Protein AF-A0A378KEF7-F1 (afdb_monomer)

Radius of gyration: 13.65 Å; Cα contacts (8 Å, |Δi|>4): 38; chains: 1; bounding box: 30×30×34 Å

InterPro domains:
  IPR000014 PAS domain [PS50112] (9-39)
  IPR000014 PAS domain [TIGR00229] (8-41)
  IPR000014 PAS domain [cd00130] (9-43)
  IPR013767 PAS fold [PF00989] (8-50)
  IPR035965 PAS domain superfamily [SSF55785] (8-42)

Secondary structure (DSSP, 8-state):
-----PPB-----HHHHHHHS--HHHHTTSBGGGGS-GGGTT-TTS--SS---

Solvent-accessible surface area (backbone atoms only — not comparable to full-atom values): 3762 Å² total; per-residue (Å²): 139,76,80,73,90,64,56,63,29,84,75,68,53,76,68,52,26,70,72,71,72,47,51,52,86,76,43,49,76,36,54,48,65,82,76,50,59,85,92,57,77,82,66,90,82,80,84,89,85,84,86,86,131

Mean predicted aligned error: 9.67 Å

Sequence (53 aa):
MMPSPCKVITSWNHSAERLFGYSAKEIIGKPSILLMPPERVYEEAIFLKRIAF

Foldseek 3Di:
DDQDPFDFAQDDDPVNCVVPVDDPVRRHRHGPVVVDDPVPSPPPPDDPDPDDD

Nearest PDB structures (foldseek):
  6yxc-assembly1_B  TM=7.621E-01  e=2.997E-01  Chloroflexus aggregans DSM 9485
  6ywh-assembly1_B  TM=7.611E-01  e=3.226E-01  Chloroflexus aggregans DSM 9485
  6ywi-assembly1_B  TM=7.612E-01  e=3.472E-0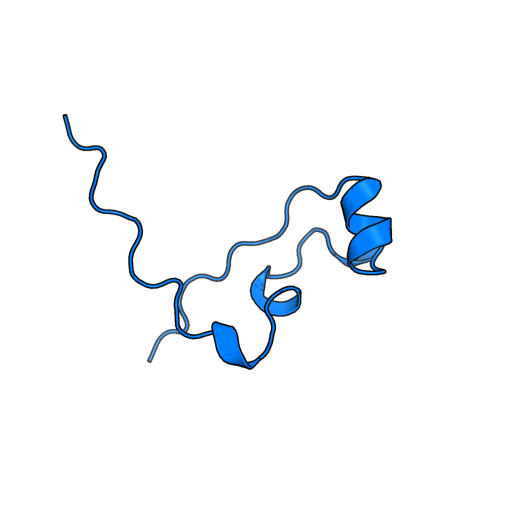1  Chloroflexus aggregans DSM 9485
  4eer-assembly1_A  TM=7.823E-01  e=4.330E-01  Arabidopsis thaliana
  8q5f-assembly1_B  TM=7.605E-01  e=5.399E-01  Arabidopsis thaliana

pLDDT: mean 76.37, std 19.63, range [41.56, 97.44]

Organism: NCBI:txid190655

Structure (mmCIF, N/CA/C/O backbone):
data_AF-A0A378KEF7-F1
#
_entry.id   AF-A0A378KEF7-F1
#
loop_
_atom_site.group_PDB
_atom_site.id
_atom_site.type_symbol
_atom_site.label_atom_id
_atom_site.label_alt_id
_atom_site.label_comp_id
_atom_site.label_asym_id
_atom_site.label_entity_id
_atom_site.label_seq_id
_atom_site.pdbx_PDB_ins_code
_atom_s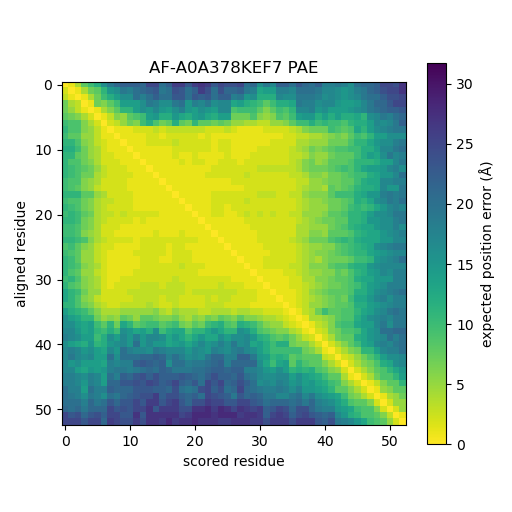ite.Cartn_x
_atom_site.Cartn_y
_atom_site.Cartn_z
_atom_site.occupancy
_atom_site.B_iso_or_equiv
_atom_site.auth_seq_id
_atom_site.auth_comp_id
_atom_site.auth_asym_id
_atom_site.auth_atom_id
_atom_site.pdbx_PDB_model_num
ATOM 1 N N . MET A 1 1 ? 8.543 -21.903 11.686 1.00 42.47 1 MET A N 1
ATOM 2 C CA . MET A 1 1 ? 8.545 -21.151 10.416 1.00 42.47 1 MET A CA 1
ATOM 3 C C . MET A 1 1 ? 7.343 -20.219 10.439 1.00 42.47 1 MET A C 1
ATOM 5 O O . MET A 1 1 ? 6.251 -20.632 10.090 1.00 42.47 1 MET A O 1
ATOM 9 N N . MET A 1 2 ? 7.514 -19.025 11.005 1.00 41.56 2 MET A N 1
ATOM 10 C CA . MET A 1 2 ? 6.483 -17.983 11.024 1.00 41.56 2 MET A CA 1
ATOM 11 C C . MET A 1 2 ? 6.818 -17.045 9.861 1.00 41.56 2 MET A C 1
ATOM 13 O O . MET A 1 2 ? 7.949 -16.554 9.846 1.00 41.56 2 MET A O 1
ATOM 17 N N . PRO A 1 3 ? 5.934 -16.820 8.873 1.00 54.25 3 PRO A N 1
ATOM 18 C CA . PRO A 1 3 ? 6.159 -15.730 7.937 1.00 54.25 3 PRO A CA 1
ATOM 19 C C . PRO A 1 3 ? 6.183 -14.432 8.749 1.00 54.25 3 PRO A C 1
ATOM 21 O O . PRO A 1 3 ? 5.343 -14.229 9.628 1.00 54.25 3 PRO A O 1
ATOM 24 N N . SER A 1 4 ? 7.193 -13.598 8.511 1.00 59.97 4 SER A N 1
ATOM 25 C CA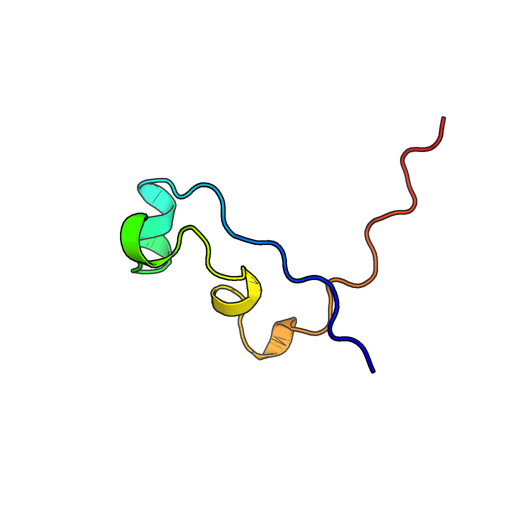 . SER A 1 4 ? 7.334 -12.271 9.112 1.00 59.97 4 SER A CA 1
ATOM 26 C C . SER A 1 4 ? 5.999 -11.514 9.081 1.00 59.97 4 SER A C 1
ATOM 28 O O . SER A 1 4 ? 5.242 -11.679 8.118 1.00 59.97 4 SER A O 1
ATOM 30 N N . PRO A 1 5 ? 5.680 -10.679 10.089 1.00 58.50 5 PRO A N 1
ATOM 31 C CA . PRO A 1 5 ? 4.458 -9.887 10.061 1.00 58.50 5 PRO A CA 1
ATOM 32 C C . PRO A 1 5 ? 4.487 -8.958 8.841 1.00 58.50 5 PRO A C 1
ATOM 34 O O . PRO A 1 5 ? 5.198 -7.955 8.822 1.00 58.50 5 PRO A O 1
ATOM 37 N N . CYS A 1 6 ? 3.734 -9.319 7.801 1.00 64.94 6 CYS A N 1
ATOM 38 C CA . CYS A 1 6 ? 3.566 -8.498 6.610 1.00 64.94 6 CYS A CA 1
ATOM 39 C C . CYS A 1 6 ? 2.784 -7.247 7.010 1.00 64.94 6 CYS A C 1
ATOM 41 O O . CYS A 1 6 ? 1.724 -7.345 7.634 1.00 64.94 6 CYS A O 1
ATOM 43 N N . LYS A 1 7 ? 3.293 -6.065 6.667 1.00 83.31 7 LYS A N 1
ATOM 44 C CA . LYS A 1 7 ? 2.618 -4.809 7.009 1.00 83.31 7 LYS A CA 1
ATOM 45 C C . LYS A 1 7 ? 1.295 -4.712 6.250 1.00 83.31 7 LYS A C 1
ATOM 47 O O . LYS A 1 7 ? 1.233 -4.987 5.056 1.00 83.31 7 LYS A O 1
ATOM 52 N N . VAL A 1 8 ? 0.231 -4.318 6.941 1.00 91.06 8 VAL A N 1
ATOM 53 C CA . VAL A 1 8 ? -1.072 -4.057 6.317 1.00 91.06 8 VAL A CA 1
ATOM 54 C C . VAL A 1 8 ? -1.059 -2.656 5.716 1.00 91.06 8 VAL A C 1
ATOM 56 O O . VAL A 1 8 ? -0.602 -1.706 6.352 1.00 91.06 8 VAL A O 1
ATOM 59 N N . ILE A 1 9 ? -1.569 -2.520 4.495 1.00 93.00 9 ILE A N 1
ATOM 60 C CA . ILE A 1 9 ? -1.699 -1.228 3.821 1.00 93.00 9 ILE A CA 1
ATOM 61 C C . ILE A 1 9 ? -2.858 -0.463 4.463 1.00 93.00 9 ILE A C 1
ATOM 63 O O . ILE A 1 9 ? -4.008 -0.891 4.394 1.00 93.00 9 ILE A O 1
ATOM 67 N N . THR A 1 10 ? -2.565 0.671 5.096 1.00 94.88 10 THR A N 1
ATOM 68 C CA . THR A 1 10 ? -3.566 1.507 5.785 1.00 94.88 10 THR A CA 1
ATOM 69 C C . THR A 1 10 ? -3.919 2.778 5.024 1.00 94.88 10 THR A C 1
ATOM 71 O O . THR A 1 10 ? -4.945 3.395 5.299 1.00 94.88 10 THR A O 1
ATOM 74 N N . SER A 1 11 ? -3.094 3.174 4.057 1.00 93.50 11 SER A N 1
ATOM 75 C CA . SER A 1 11 ? -3.326 4.342 3.218 1.00 93.50 11 SER A CA 1
ATOM 76 C C . SER A 1 11 ? -2.866 4.080 1.790 1.0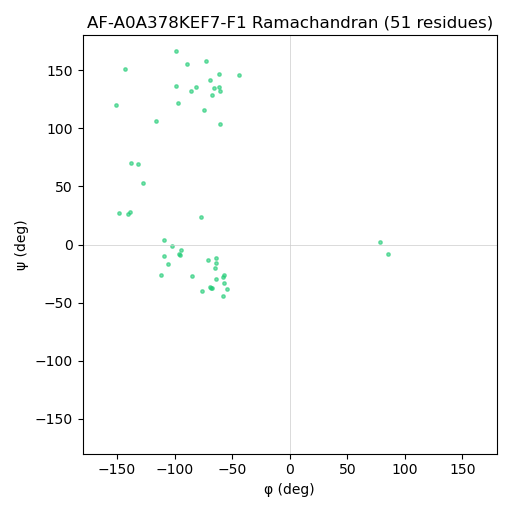0 93.50 11 SER A C 1
ATOM 78 O O . SER A 1 11 ? -1.966 3.278 1.538 1.00 93.50 11 SER A O 1
ATOM 80 N N . TRP A 1 12 ? -3.519 4.754 0.849 1.00 97.00 12 TRP A N 1
ATOM 81 C CA . TRP A 1 12 ? -3.242 4.624 -0.573 1.00 97.00 12 TRP A CA 1
ATOM 82 C C . TRP A 1 12 ? -3.586 5.938 -1.270 1.00 97.00 12 TRP A C 1
ATOM 84 O O . TRP A 1 12 ? -4.715 6.413 -1.159 1.00 97.00 12 TRP A O 1
ATOM 94 N N . ASN A 1 13 ? -2.607 6.570 -1.918 1.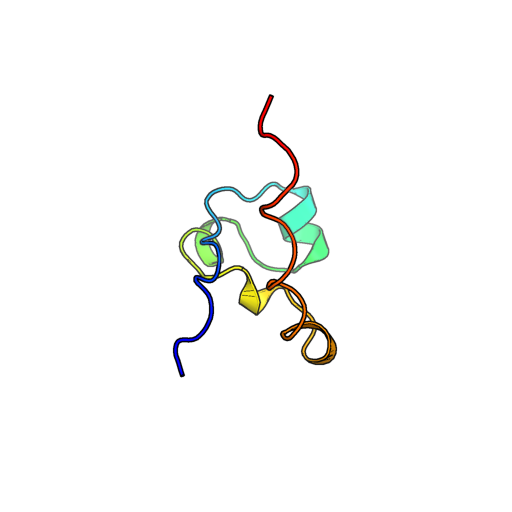00 96.38 13 ASN A N 1
ATOM 95 C CA . ASN A 1 13 ? -2.796 7.864 -2.575 1.00 96.38 13 ASN A CA 1
ATOM 96 C C . ASN A 1 13 ? -3.025 7.703 -4.087 1.00 96.38 13 ASN A C 1
ATOM 98 O O . ASN A 1 13 ? -2.748 6.654 -4.664 1.00 96.38 13 ASN A O 1
ATOM 102 N N . HIS A 1 14 ? -3.474 8.777 -4.740 1.00 97.25 14 HIS A N 1
ATOM 103 C CA . HIS A 1 14 ? -3.762 8.789 -6.182 1.00 97.25 14 HIS A CA 1
ATOM 104 C C . HIS A 1 14 ? -2.562 8.396 -7.057 1.00 97.25 14 HIS A C 1
ATOM 106 O O . HIS A 1 14 ? -2.708 7.774 -8.107 1.00 97.25 14 HIS A O 1
ATOM 112 N N . SER A 1 15 ? -1.347 8.744 -6.629 1.00 97.44 15 SER A N 1
ATOM 113 C CA . SER A 1 15 ? -0.126 8.360 -7.343 1.00 97.44 15 SER A CA 1
ATOM 114 C C . SER A 1 15 ? 0.119 6.850 -7.278 1.00 97.44 15 SER A C 1
ATOM 116 O O . SER A 1 15 ? 0.544 6.264 -8.271 1.00 97.44 15 SER A O 1
ATOM 118 N N . ALA A 1 16 ? -0.176 6.211 -6.144 1.00 94.94 16 ALA A N 1
ATOM 119 C CA . ALA A 1 16 ? -0.049 4.770 -5.959 1.00 94.94 16 ALA A CA 1
ATOM 120 C C . ALA A 1 16 ? -1.090 3.998 -6.782 1.00 94.94 16 ALA A C 1
ATOM 122 O O . ALA A 1 16 ? -0.750 2.979 -7.382 1.00 94.94 16 ALA A O 1
ATOM 123 N N . GLU A 1 17 ? -2.315 4.524 -6.906 1.00 96.50 17 GLU A N 1
ATOM 124 C CA . GLU A 1 17 ? -3.326 3.954 -7.809 1.00 96.50 17 GLU A CA 1
ATOM 125 C C . GLU A 1 17 ? -2.828 3.907 -9.253 1.00 96.50 17 GLU A C 1
ATOM 127 O O . GLU A 1 17 ? -2.934 2.881 -9.922 1.00 96.50 17 GLU A O 1
ATOM 132 N N . ARG A 1 18 ? -2.200 4.992 -9.717 1.00 95.75 18 ARG A N 1
ATOM 133 C CA . ARG A 1 18 ? -1.621 5.060 -11.065 1.00 95.75 18 ARG A CA 1
ATOM 134 C C . ARG A 1 18 ? -0.413 4.147 -11.248 1.00 95.75 18 ARG A C 1
ATOM 136 O O . ARG A 1 18 ? -0.240 3.597 -12.328 1.00 95.75 18 ARG A O 1
ATOM 143 N N . LEU A 1 19 ? 0.433 4.023 -10.226 1.00 94.25 19 LEU A N 1
ATOM 144 C CA . LEU A 1 19 ? 1.681 3.266 -10.319 1.00 94.25 19 LEU A CA 1
ATOM 145 C C . LEU A 1 19 ? 1.453 1.751 -10.280 1.00 94.25 19 LEU A C 1
ATOM 147 O O . LEU A 1 19 ? 2.121 1.017 -11.002 1.00 94.25 19 LEU A O 1
ATOM 151 N N . PHE A 1 20 ? 0.528 1.288 -9.440 1.00 91.75 20 PHE A N 1
ATOM 152 C CA . PHE A 1 20 ? 0.310 -0.139 -9.190 1.00 91.75 20 PHE A CA 1
ATOM 153 C C . PHE A 1 20 ? -1.006 -0.675 -9.771 1.00 91.75 20 PHE A C 1
ATOM 155 O O . PHE A 1 20 ? -1.215 -1.883 -9.761 1.00 91.75 20 PHE A O 1
ATOM 162 N N . GLY A 1 21 ? -1.902 0.190 -10.256 1.00 94.62 21 GLY A N 1
ATOM 163 C CA . GLY A 1 21 ? -3.149 -0.208 -10.917 1.00 94.62 21 GLY A CA 1
ATOM 164 C C . GLY A 1 21 ? -4.283 -0.647 -9.985 1.00 94.62 21 GLY A C 1
ATOM 165 O O . GLY A 1 21 ? -5.346 -1.011 -10.475 1.00 94.62 21 GLY A O 1
ATOM 166 N N . TYR A 1 22 ? -4.088 -0.596 -8.664 1.00 95.44 22 TYR A N 1
ATOM 167 C CA . TYR A 1 22 ? -5.135 -0.874 -7.676 1.00 95.44 22 TYR A CA 1
ATOM 168 C C . TYR A 1 22 ? -5.742 0.417 -7.140 1.00 95.44 22 TYR A C 1
ATOM 170 O O . TYR A 1 22 ? -4.999 1.324 -6.759 1.00 95.44 22 TYR A O 1
ATOM 178 N N . SER A 1 23 ? -7.066 0.476 -7.005 1.00 96.50 23 SER A N 1
ATOM 179 C CA . SER A 1 23 ? -7.709 1.551 -6.245 1.00 96.50 23 SER A CA 1
ATOM 180 C C . SER A 1 23 ? -7.494 1.389 -4.738 1.00 96.50 23 SER A C 1
ATOM 182 O O . SER A 1 23 ? -7.291 0.284 -4.222 1.00 96.50 23 SER A O 1
ATOM 184 N N . ALA A 1 24 ? -7.623 2.488 -3.992 1.00 95.62 24 ALA A N 1
ATOM 185 C CA . ALA A 1 24 ? -7.542 2.483 -2.534 1.00 95.62 24 ALA A CA 1
ATOM 186 C C . ALA A 1 24 ? -8.530 1.490 -1.897 1.00 95.62 24 ALA A C 1
ATOM 188 O O . ALA A 1 24 ? -8.185 0.787 -0.948 1.00 95.62 24 ALA A O 1
ATOM 189 N N . LYS A 1 25 ? -9.743 1.379 -2.459 1.00 96.88 25 LYS A N 1
ATOM 190 C CA . LYS A 1 25 ? -10.785 0.454 -1.981 1.00 96.88 25 LYS A CA 1
ATOM 191 C C . LYS A 1 25 ? -10.387 -1.013 -2.127 1.00 96.88 25 LYS A C 1
ATOM 193 O O . LYS A 1 25 ? -10.842 -1.845 -1.350 1.00 96.88 25 LYS A O 1
ATOM 198 N N . GLU A 1 26 ? -9.572 -1.334 -3.123 1.00 95.50 26 GLU A N 1
ATOM 199 C CA . GLU A 1 26 ? -9.164 -2.707 -3.404 1.00 95.50 26 GLU A CA 1
ATOM 200 C C . GLU A 1 26 ? -7.965 -3.146 -2.572 1.00 95.50 26 GLU A C 1
ATOM 202 O O . GLU A 1 26 ? -7.804 -4.347 -2.353 1.00 95.50 26 GLU A O 1
ATOM 207 N N . ILE A 1 27 ? -7.108 -2.214 -2.153 1.00 95.25 27 ILE A N 1
ATOM 208 C CA . ILE A 1 27 ? -5.791 -2.538 -1.593 1.00 95.25 27 ILE A CA 1
ATOM 209 C C . ILE A 1 27 ? -5.652 -2.216 -0.101 1.00 95.25 27 ILE A C 1
ATOM 211 O O . ILE A 1 27 ? -4.877 -2.878 0.590 1.00 95.25 27 ILE A O 1
ATOM 215 N N . ILE A 1 28 ? -6.417 -1.257 0.433 1.00 95.56 28 ILE A N 1
ATOM 216 C CA . ILE A 1 28 ? -6.419 -0.972 1.874 1.00 95.56 28 ILE A CA 1
ATOM 217 C C . ILE A 1 28 ? -6.903 -2.210 2.644 1.00 95.56 28 ILE A C 1
ATOM 219 O O . ILE A 1 28 ? -7.869 -2.867 2.261 1.00 95.56 28 ILE A O 1
ATOM 223 N N . GLY A 1 29 ? -6.212 -2.545 3.734 1.00 92.81 29 GLY A N 1
ATOM 224 C CA . GLY A 1 29 ? -6.472 -3.737 4.545 1.00 92.81 29 GLY A CA 1
ATOM 225 C C . GLY A 1 29 ? -5.784 -5.008 4.040 1.00 92.81 29 GLY A C 1
ATOM 226 O O . GLY A 1 29 ? -5.777 -6.014 4.750 1.00 92.81 29 GLY A O 1
ATOM 227 N N . LYS A 1 30 ? -5.157 -4.977 2.857 1.00 92.31 30 LYS A N 1
ATOM 228 C CA . LYS A 1 30 ? -4.369 -6.100 2.335 1.00 92.31 30 LYS A CA 1
ATOM 229 C C . LYS A 1 30 ? -2.902 -6.025 2.788 1.00 92.31 30 LYS A C 1
ATOM 231 O O . LYS A 1 30 ? -2.404 -4.940 3.102 1.00 92.31 30 LYS A O 1
ATOM 236 N N . PRO A 1 31 ? -2.189 -7.164 2.833 1.00 90.25 31 PRO A N 1
ATOM 237 C CA . PRO A 1 31 ? -0.765 -7.184 3.148 1.00 90.25 31 PRO A CA 1
ATOM 238 C C . PRO A 1 31 ? 0.072 -6.559 2.021 1.00 90.25 31 PRO A C 1
ATOM 240 O O . PRO A 1 31 ? -0.172 -6.793 0.837 1.00 90.25 31 PRO A O 1
ATOM 243 N N . SER A 1 32 ? 1.112 -5.814 2.396 1.00 87.31 32 SER A N 1
ATOM 244 C CA . SER A 1 32 ? 2.018 -5.104 1.483 1.00 87.31 32 SER A CA 1
ATOM 245 C C . SER A 1 32 ? 2.830 -6.018 0.567 1.00 87.31 32 SER A C 1
ATOM 247 O O . SER A 1 32 ? 3.349 -5.554 -0.445 1.00 87.31 32 SER A O 1
ATOM 249 N N . ILE A 1 33 ? 2.901 -7.317 0.875 1.00 85.56 33 ILE A N 1
ATOM 250 C CA . ILE A 1 33 ? 3.571 -8.331 0.050 1.00 85.56 33 ILE A CA 1
ATOM 251 C C . ILE A 1 33 ? 3.024 -8.388 -1.384 1.00 85.56 33 ILE A C 1
ATOM 253 O O . ILE A 1 33 ? 3.759 -8.727 -2.302 1.00 85.56 33 ILE A O 1
ATOM 257 N N . LEU A 1 34 ? 1.765 -7.982 -1.598 1.00 85.56 34 LEU A N 1
ATOM 258 C CA . LEU A 1 34 ? 1.148 -7.903 -2.929 1.00 85.56 34 LEU A CA 1
ATOM 259 C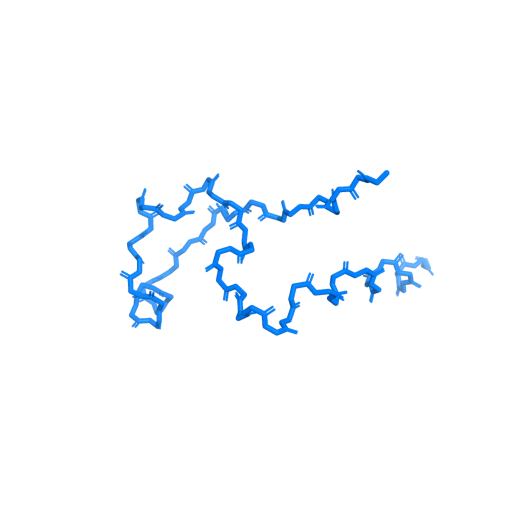 C . LEU A 1 34 ? 1.807 -6.866 -3.851 1.00 85.56 34 LEU A C 1
ATOM 261 O O . LEU A 1 34 ? 1.626 -6.927 -5.063 1.00 85.56 34 LEU A O 1
ATOM 265 N N . LEU A 1 35 ? 2.536 -5.903 -3.283 1.00 86.62 35 LEU A N 1
ATOM 266 C CA . LEU A 1 35 ? 3.237 -4.854 -4.025 1.00 86.62 35 LEU A CA 1
ATOM 267 C C . LEU A 1 35 ? 4.708 -5.206 -4.282 1.00 86.62 35 LEU A C 1
ATOM 269 O O . LEU A 1 35 ? 5.397 -4.478 -4.995 1.00 86.62 35 LEU A O 1
ATOM 273 N N . MET A 1 36 ? 5.213 -6.278 -3.665 1.00 80.56 36 MET A N 1
ATOM 274 C CA . MET A 1 36 ? 6.611 -6.669 -3.785 1.00 80.56 36 MET A CA 1
ATOM 275 C C . MET A 1 36 ? 6.806 -7.527 -5.038 1.00 80.56 36 MET A C 1
ATOM 277 O O . MET A 1 36 ? 6.056 -8.484 -5.240 1.00 80.56 36 MET A O 1
ATOM 281 N N . PRO A 1 37 ? 7.823 -7.243 -5.869 1.00 72.81 37 PRO A N 1
ATOM 282 C CA . PRO A 1 37 ? 8.191 -8.160 -6.935 1.00 72.81 37 PRO A CA 1
ATOM 283 C C . PRO A 1 37 ? 8.633 -9.504 -6.329 1.00 72.81 37 PRO A C 1
ATOM 285 O O . PRO A 1 37 ? 9.234 -9.520 -5.247 1.00 72.81 37 PRO A O 1
ATOM 288 N N . PRO A 1 38 ? 8.361 -10.630 -7.010 1.00 65.06 38 PRO A N 1
ATOM 289 C CA . PRO A 1 38 ? 8.599 -11.972 -6.479 1.00 65.06 38 PRO A CA 1
ATOM 290 C C . PRO A 1 38 ? 10.063 -12.220 -6.081 1.00 65.06 38 PRO A C 1
ATOM 292 O O . PRO A 1 38 ? 10.305 -12.960 -5.130 1.00 65.06 38 PRO A O 1
ATOM 295 N N . GLU A 1 39 ? 11.038 -11.549 -6.708 1.00 63.31 39 GLU A N 1
ATOM 296 C CA . GLU A 1 39 ? 12.454 -11.665 -6.324 1.00 63.31 39 GLU A CA 1
ATOM 297 C C . GLU A 1 39 ? 12.812 -10.995 -4.978 1.00 63.31 39 GLU A C 1
ATOM 299 O O . GLU A 1 39 ? 13.893 -11.247 -4.451 1.00 63.31 39 GLU A O 1
ATOM 304 N N . ARG A 1 40 ? 11.945 -10.147 -4.396 1.00 60.62 40 ARG A N 1
ATOM 305 C CA . ARG A 1 40 ? 12.266 -9.324 -3.204 1.00 60.62 40 ARG A CA 1
ATOM 306 C C . ARG A 1 40 ? 11.574 -9.738 -1.907 1.00 60.62 40 ARG A C 1
ATOM 308 O O . ARG A 1 40 ? 11.765 -9.086 -0.883 1.00 60.62 40 ARG A O 1
ATOM 315 N N . VAL A 1 41 ? 10.805 -10.824 -1.907 1.00 58.16 41 VAL A N 1
ATOM 316 C CA . VAL A 1 41 ? 10.015 -11.269 -0.738 1.00 58.16 41 VAL A CA 1
ATOM 317 C C . VAL A 1 41 ? 10.893 -11.663 0.474 1.00 58.16 41 VAL A C 1
ATOM 319 O O . VAL A 1 41 ? 10.392 -11.788 1.588 1.00 58.16 41 VAL A O 1
ATOM 322 N N . TYR A 1 42 ? 12.214 -11.797 0.304 1.00 54.62 42 TYR A N 1
ATOM 323 C CA . TYR A 1 42 ? 13.134 -12.291 1.337 1.00 54.62 42 TYR A CA 1
ATOM 324 C C . TYR A 1 42 ? 13.841 -11.225 2.210 1.00 54.62 42 TYR A C 1
ATOM 326 O O . TYR A 1 42 ? 14.534 -11.605 3.152 1.00 54.62 42 TYR A O 1
ATOM 334 N N . GLU A 1 43 ? 13.685 -9.915 1.960 1.00 52.69 43 GLU A N 1
ATOM 335 C CA . GLU A 1 43 ? 14.556 -8.887 2.582 1.00 52.69 43 GLU A CA 1
ATOM 336 C C . GLU A 1 43 ? 13.976 -8.087 3.772 1.00 52.69 43 GLU A C 1
ATOM 338 O O . GLU A 1 43 ? 14.698 -7.298 4.382 1.00 52.69 43 GLU A O 1
ATOM 343 N N . GLU A 1 44 ? 12.725 -8.288 4.206 1.00 51.28 44 GLU A N 1
ATOM 344 C CA . GLU A 1 44 ? 12.152 -7.517 5.339 1.00 51.28 44 GLU A CA 1
ATOM 345 C C . GLU A 1 44 ? 12.623 -7.969 6.752 1.00 51.28 44 GLU A C 1
ATOM 347 O O . GLU A 1 44 ? 11.949 -7.715 7.749 1.00 51.28 44 GLU A O 1
ATOM 352 N N . ALA A 1 45 ? 13.789 -8.615 6.892 1.00 52.97 45 ALA A N 1
ATOM 353 C CA . ALA A 1 45 ? 14.283 -9.125 8.184 1.00 52.97 45 ALA A CA 1
ATOM 354 C C . ALA A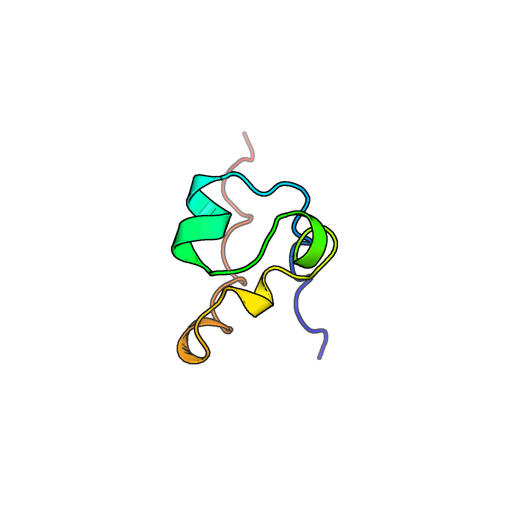 1 45 ? 15.276 -8.207 8.937 1.00 52.97 45 ALA A C 1
ATOM 356 O O . ALA A 1 45 ? 15.608 -8.499 10.086 1.00 52.97 45 ALA A O 1
ATOM 357 N N . ILE A 1 46 ? 15.766 -7.101 8.355 1.00 50.91 46 ILE A N 1
ATOM 358 C CA . ILE A 1 46 ? 16.864 -6.312 8.959 1.00 50.91 46 ILE A CA 1
ATOM 359 C C . ILE A 1 46 ? 16.541 -4.808 8.993 1.00 50.91 46 ILE A C 1
ATOM 361 O O . ILE A 1 46 ? 17.161 -4.021 8.286 1.00 50.91 46 ILE A O 1
ATOM 365 N N . PHE A 1 47 ? 15.587 -4.355 9.820 1.00 53.59 47 PHE A N 1
ATOM 366 C CA . PHE A 1 47 ? 15.436 -2.900 10.048 1.00 53.59 47 PHE A CA 1
ATOM 367 C C . PHE A 1 47 ? 14.936 -2.450 11.437 1.00 53.59 47 PHE A C 1
ATOM 369 O O . PHE A 1 47 ? 14.368 -1.375 11.571 1.00 53.59 47 PHE A O 1
ATOM 376 N N . LEU A 1 48 ? 15.163 -3.201 12.520 1.00 51.69 48 LEU A N 1
ATOM 377 C CA . LEU A 1 48 ? 14.764 -2.746 13.871 1.00 51.69 48 LEU A CA 1
ATOM 378 C C . LEU A 1 48 ? 15.899 -2.782 14.902 1.00 51.69 48 LEU A C 1
ATOM 380 O O . LEU A 1 48 ? 15.749 -3.349 15.979 1.00 51.69 48 LEU A O 1
ATOM 384 N N . LYS A 1 49 ? 17.052 -2.162 14.607 1.00 49.38 49 LYS A N 1
ATOM 385 C CA . LYS A 1 49 ? 18.145 -2.082 15.599 1.00 49.38 49 LYS A CA 1
ATOM 386 C C . LYS A 1 49 ? 18.902 -0.756 15.701 1.00 49.38 49 LYS A C 1
ATOM 388 O O . LYS A 1 49 ? 20.070 -0.769 16.077 1.00 49.38 49 LYS A O 1
ATOM 393 N N . ARG A 1 50 ? 18.292 0.393 15.379 1.00 57.00 50 ARG A N 1
ATOM 394 C CA . ARG A 1 50 ? 19.060 1.655 15.380 1.00 57.00 50 ARG A CA 1
ATOM 395 C C . ARG A 1 50 ? 18.392 2.923 15.903 1.00 57.00 50 ARG A C 1
ATOM 397 O O . ARG A 1 50 ? 18.833 4.003 15.5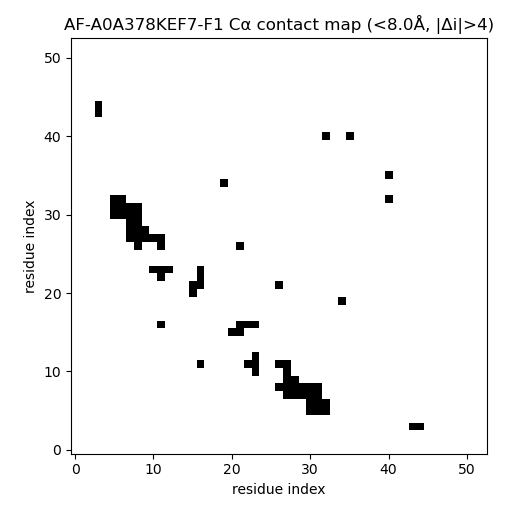41 1.00 57.00 50 ARG A O 1
ATOM 404 N N . ILE A 1 51 ? 17.409 2.814 16.796 1.00 55.00 51 ILE A N 1
ATOM 405 C CA . ILE A 1 51 ? 16.984 3.973 17.598 1.00 55.00 51 ILE A CA 1
ATOM 406 C C . ILE A 1 51 ? 16.739 3.526 19.044 1.00 55.00 51 ILE A C 1
ATOM 408 O O . ILE A 1 51 ? 15.611 3.404 19.504 1.00 55.00 51 ILE A O 1
ATOM 412 N N . ALA A 1 52 ? 17.832 3.195 19.728 1.00 45.88 52 ALA A N 1
ATOM 413 C CA . ALA A 1 52 ? 17.923 3.278 21.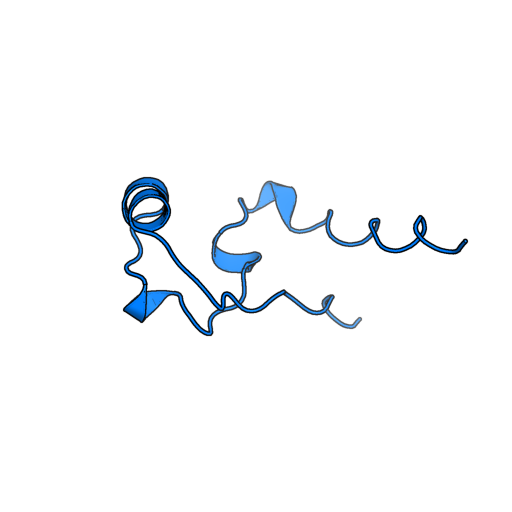176 1.00 45.88 52 ALA A CA 1
ATOM 414 C C . ALA A 1 52 ? 19.001 4.327 21.460 1.00 45.88 52 ALA A C 1
ATOM 416 O O . ALA A 1 52 ? 20.178 4.072 21.201 1.00 45.88 52 ALA A O 1
ATOM 417 N N . PHE A 1 53 ? 18.568 5.506 21.892 1.00 47.78 53 PHE A N 1
ATOM 418 C CA . PHE A 1 53 ? 19.320 6.443 22.718 1.00 47.78 53 PHE A CA 1
ATOM 419 C C . PHE A 1 53 ? 18.317 7.159 23.614 1.00 47.78 53 PHE A C 1
ATOM 421 O O . PHE A 1 53 ? 17.241 7.524 23.087 1.00 47.78 53 PHE A O 1
#